Protein AF-A0A095YSB6-F1 (afdb_monomer)

pLDDT: mean 87.13, std 11.34, range [41.38, 97.31]

Foldseek 3Di:
DPPDDVLVVLLVLLVVLLVVCLVVLLVVLLVCVVCVVVDDPVRNVVSNLVSVQVSLLSSLVSSLVVLCVVPVQLNVQLVVCQVPVVLLPDDNCCNRRNPAQLSSSSSSCCSVPVDRDDPVSRVVSNVVSVVVNVVSVVVSVVVVVVVVVVVPD

Nearest PDB structures (foldseek):
  8kco-assembly1_C  TM=3.523E-01  e=8.680E+00  Homo sapiens
  5fn5-assembly1_C  TM=3.218E-01  e=9.565E+00  Homo sapiens
  3plt-assembly2_C-2  TM=1.956E-01  e=5.886E+00  Saccharomyces cerevisiae
  3plt-assembly1_B  TM=2.129E-01  e=7.877E+00  Saccharomyces cerevisiae
  8wjo-assembly1_B  TM=1.892E-01  e=8.680E+00  Saccharomyces cerevisiae S288C

Radius of 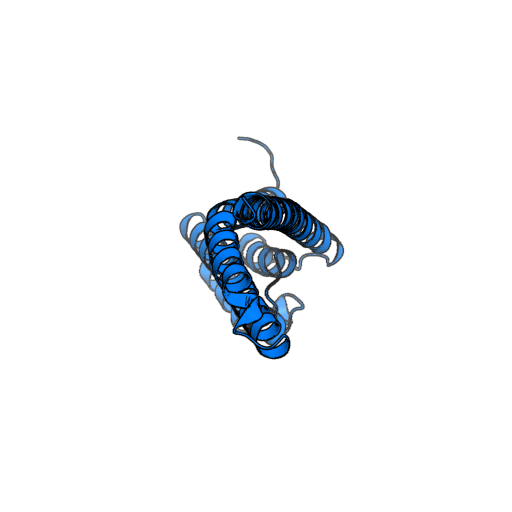gyration: 18.12 Å; Cα contacts (8 Å, |Δi|>4): 127; chains: 1; bounding box: 49×27×59 Å

Solvent-accessible surface area (backbone atoms only — not comparable to full-atom values): 8521 Å² total; per-residue (Å²): 128,85,89,68,53,72,66,57,52,52,50,52,45,46,55,49,38,47,58,69,52,42,59,66,50,50,53,54,51,48,57,51,61,76,45,42,91,84,46,54,70,72,54,53,54,50,52,53,53,51,53,51,44,54,52,39,48,52,32,43,51,54,44,48,51,52,49,30,71,79,38,58,87,23,39,69,48,35,53,46,36,70,77,42,24,59,83,65,77,44,50,69,59,44,74,73,72,55,55,42,59,26,57,46,51,40,43,54,42,30,21,74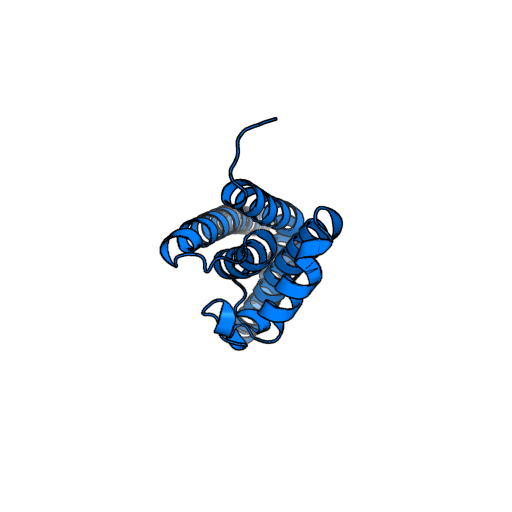,65,76,43,76,67,60,73,84,74,24,56,62,48,42,49,53,52,50,51,56,50,50,57,52,52,54,53,50,53,55,50,53,50,53,53,59,66,64,67,76,119

Sequence (153 aa):
MLGLSIKEKLYKLITYFYKIYLDDYIEKVEMIMRNKDELSDSKIEREMKILKKEYDQKVFESSRNYVIEKMPTTRGRIEEAMSNPEIVGLNHGDLKDNVTPGKMLIVLLYGAKKKQPRPKECSALDLVQHEMLRNRLVALDAKLKNEEDGAID

Structure (mmCIF, N/CA/C/O backbone):
data_AF-A0A095YSB6-F1
#
_entry.id   AF-A0A095YSB6-F1
#
loop_
_atom_site.group_PDB
_atom_site.id
_atom_site.type_symbol
_atom_site.label_atom_id
_atom_site.label_alt_id
_atom_site.label_comp_id
_atom_site.label_asym_id
_atom_site.label_entity_id
_atom_site.label_seq_id
_atom_site.pdbx_PDB_ins_code
_atom_site.Cartn_x
_atom_site.Cartn_y
_atom_site.Cartn_z
_atom_site.occupancy
_atom_site.B_iso_or_equiv
_atom_site.auth_seq_id
_atom_site.auth_comp_id
_atom_site.auth_asym_id
_atom_site.auth_atom_id
_atom_site.pdbx_PDB_model_num
ATOM 1 N N . MET A 1 1 ? -27.476 8.171 5.315 1.00 41.53 1 MET A N 1
ATOM 2 C CA . MET A 1 1 ? -26.044 7.816 5.476 1.00 41.53 1 MET A CA 1
ATOM 3 C C . MET A 1 1 ? -25.826 6.444 4.859 1.00 41.53 1 MET A C 1
ATOM 5 O O . MET A 1 1 ? -26.485 5.512 5.294 1.00 41.53 1 MET A O 1
ATOM 9 N N . LEU A 1 2 ? -24.989 6.311 3.826 1.00 44.88 2 LEU A N 1
ATOM 10 C CA . LEU A 1 2 ? -24.765 5.023 3.149 1.00 44.88 2 LEU A CA 1
ATOM 11 C C . LEU A 1 2 ? -24.265 3.966 4.156 1.00 44.88 2 LEU A C 1
ATOM 13 O O . LEU A 1 2 ? -23.223 4.154 4.788 1.00 44.88 2 LEU A O 1
ATOM 17 N N . GLY A 1 3 ? -25.045 2.890 4.315 1.00 57.47 3 GLY A N 1
ATOM 18 C CA . GLY A 1 3 ? -24.942 1.836 5.335 1.00 57.47 3 GLY A CA 1
ATOM 19 C C . GLY A 1 3 ? -23.759 0.875 5.192 1.00 57.47 3 GLY A C 1
ATOM 20 O O . GLY A 1 3 ? -23.908 -0.319 5.422 1.00 57.47 3 GLY A O 1
ATOM 21 N N . LEU A 1 4 ? -22.585 1.381 4.815 1.00 73.56 4 LEU A N 1
ATOM 22 C CA . LEU A 1 4 ? -21.364 0.582 4.740 1.00 73.56 4 LEU A CA 1
ATOM 23 C C . LEU A 1 4 ? -20.815 0.300 6.140 1.00 73.56 4 LEU A C 1
ATOM 25 O O . LEU A 1 4 ? -20.692 1.200 6.982 1.00 73.56 4 LEU A O 1
ATOM 29 N N . SER A 1 5 ? -20.412 -0.946 6.364 1.00 86.50 5 SER A N 1
ATOM 30 C CA . SER A 1 5 ? -19.676 -1.357 7.553 1.00 86.50 5 SER A CA 1
ATOM 31 C C . SER A 1 5 ? -18.320 -0.637 7.629 1.00 86.50 5 SER A C 1
ATOM 33 O O . SER A 1 5 ? -17.741 -0.249 6.614 1.00 86.50 5 SER A O 1
ATOM 35 N N . ILE A 1 6 ? -17.754 -0.478 8.836 1.00 87.56 6 ILE A N 1
ATOM 36 C CA . ILE A 1 6 ? -16.415 0.135 8.980 1.00 87.56 6 ILE A CA 1
ATOM 37 C C . ILE A 1 6 ? -15.355 -0.593 8.141 1.00 87.56 6 ILE A C 1
ATOM 39 O O . ILE A 1 6 ? -14.427 0.038 7.655 1.00 87.56 6 ILE A O 1
ATOM 43 N N . LYS A 1 7 ? -15.507 -1.915 7.963 1.00 86.31 7 LYS A N 1
ATOM 44 C CA . LYS A 1 7 ? -14.569 -2.735 7.200 1.00 86.31 7 LYS A CA 1
ATOM 45 C C . LYS A 1 7 ? -14.555 -2.293 5.749 1.00 86.31 7 LYS A C 1
ATOM 47 O O . LYS A 1 7 ? -13.491 -2.044 5.208 1.00 86.31 7 LYS A O 1
ATOM 52 N N . GLU A 1 8 ? -15.728 -2.122 5.151 1.00 87.06 8 GLU A N 1
ATOM 53 C CA . GLU A 1 8 ? -15.852 -1.646 3.772 1.00 87.06 8 GLU A CA 1
ATOM 54 C C . GLU A 1 8 ? -15.352 -0.208 3.615 1.00 87.06 8 GLU A C 1
ATOM 56 O O . GLU A 1 8 ? -14.764 0.127 2.590 1.00 87.06 8 GLU A O 1
ATOM 61 N N . LYS A 1 9 ? -15.545 0.642 4.631 1.00 89.81 9 LYS A N 1
ATOM 62 C CA . LYS A 1 9 ? -14.996 2.006 4.627 1.00 89.81 9 LYS A CA 1
ATOM 63 C C . LYS A 1 9 ? -13.466 1.996 4.626 1.00 89.81 9 LYS A C 1
ATOM 65 O O . LYS A 1 9 ? -12.867 2.686 3.810 1.00 89.81 9 LYS A O 1
ATOM 70 N N . LEU A 1 10 ? -12.847 1.193 5.493 1.00 91.50 10 LEU A N 1
ATOM 71 C CA . LEU A 1 10 ? -11.388 1.052 5.560 1.00 91.50 10 LEU A CA 1
ATOM 72 C C . LEU A 1 10 ? -10.817 0.378 4.309 1.00 91.50 10 LEU A C 1
ATOM 74 O O . LEU A 1 10 ? -9.805 0.830 3.790 1.00 91.50 10 LEU A O 1
ATOM 78 N N . TYR A 1 11 ? -11.502 -0.637 3.780 1.00 90.19 11 TYR A N 1
ATOM 79 C CA . TYR A 1 11 ? -11.156 -1.275 2.512 1.00 90.19 11 TYR A CA 1
ATOM 80 C C . TYR A 1 11 ? -11.072 -0.236 1.387 1.00 90.19 11 TYR A C 1
ATOM 82 O O . TYR A 1 11 ? -10.037 -0.088 0.745 1.00 90.19 11 TYR A O 1
ATOM 90 N N . LYS A 1 12 ? -12.143 0.550 1.199 1.00 91.12 12 LYS A N 1
ATOM 91 C CA . LYS A 1 12 ? -12.192 1.603 0.175 1.00 91.12 12 LYS A CA 1
ATOM 92 C C . LYS A 1 12 ? -11.126 2.674 0.392 1.00 91.12 12 LYS A C 1
ATOM 94 O O . LYS A 1 12 ? -10.576 3.164 -0.588 1.00 91.12 12 LYS A O 1
ATOM 99 N N . LEU A 1 13 ? -10.835 3.021 1.646 1.00 95.00 13 LEU A N 1
ATOM 100 C CA . LEU A 1 13 ? -9.800 3.991 1.995 1.00 95.00 13 LEU A CA 1
ATOM 101 C C . LEU A 1 13 ? -8.403 3.512 1.584 1.00 95.00 13 LEU A C 1
ATOM 103 O O . LEU A 1 13 ? -7.679 4.251 0.924 1.00 95.00 13 LEU A O 1
ATOM 107 N N . ILE A 1 14 ? -8.042 2.273 1.930 1.00 94.88 14 ILE A N 1
ATOM 108 C CA . ILE A 1 14 ? -6.735 1.709 1.577 1.00 94.88 14 ILE A CA 1
ATOM 109 C C . ILE A 1 14 ? -6.609 1.610 0.052 1.00 94.88 14 ILE A C 1
ATOM 111 O O . ILE A 1 14 ? -5.627 2.082 -0.516 1.00 94.88 14 ILE A O 1
ATOM 115 N N . THR A 1 15 ? -7.632 1.092 -0.641 1.00 93.44 15 THR A N 1
ATOM 116 C CA . THR A 1 15 ? -7.649 1.047 -2.114 1.00 93.44 15 THR A CA 1
ATOM 117 C C . THR A 1 15 ? -7.531 2.439 -2.743 1.00 93.44 15 THR A C 1
ATOM 119 O O . THR A 1 15 ? -6.870 2.596 -3.766 1.00 93.44 15 THR A O 1
ATOM 122 N N . TYR A 1 16 ? -8.159 3.459 -2.153 1.00 94.62 16 TYR A N 1
ATOM 123 C CA . TYR A 1 16 ? -8.059 4.839 -2.624 1.00 94.62 16 TYR A CA 1
ATOM 124 C C . TYR A 1 16 ? -6.619 5.361 -2.555 1.00 94.62 16 TYR A C 1
ATOM 126 O O . TYR A 1 16 ? -6.115 5.868 -3.555 1.00 94.62 16 TYR A O 1
ATOM 134 N N . PHE A 1 17 ? -5.926 5.173 -1.430 1.00 96.06 17 PHE A N 1
ATOM 135 C CA . PHE A 1 17 ? -4.525 5.585 -1.318 1.00 96.06 17 PHE A CA 1
ATOM 136 C C . PHE A 1 17 ? -3.590 4.766 -2.209 1.00 96.06 17 PHE A C 1
ATOM 138 O O . PHE A 1 17 ? -2.668 5.338 -2.785 1.00 96.06 17 PHE A O 1
ATOM 145 N N . TYR A 1 18 ? -3.869 3.474 -2.415 1.00 94.06 18 TYR A N 1
ATOM 146 C CA . TYR A 1 18 ? -3.163 2.691 -3.430 1.00 94.06 18 TYR A CA 1
ATOM 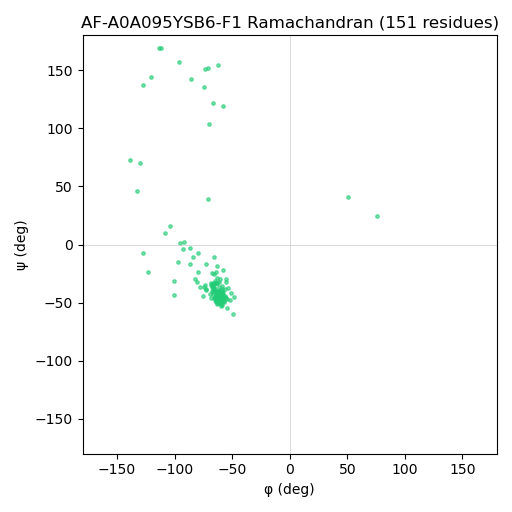147 C C . TYR A 1 18 ? -3.264 3.348 -4.808 1.00 94.06 18 TYR A C 1
ATOM 149 O O . TYR A 1 18 ? -2.242 3.510 -5.465 1.00 94.06 18 TYR A O 1
ATOM 157 N N . LYS A 1 19 ? -4.458 3.788 -5.226 1.00 93.31 19 LYS A N 1
ATOM 158 C CA . LYS A 1 19 ? -4.644 4.487 -6.510 1.00 93.31 19 LYS A CA 1
ATOM 159 C C . LYS A 1 19 ? -3.883 5.809 -6.579 1.00 93.31 19 LYS A C 1
ATOM 161 O O . LYS A 1 19 ? -3.274 6.071 -7.604 1.00 93.31 19 LYS A O 1
ATOM 166 N N . ILE A 1 20 ? -3.896 6.611 -5.511 1.00 95.00 20 ILE A N 1
ATOM 167 C CA . ILE A 1 20 ? -3.194 7.907 -5.483 1.00 95.00 20 ILE A CA 1
ATOM 168 C C . ILE A 1 20 ? -1.699 7.736 -5.735 1.00 95.00 20 ILE A C 1
ATOM 170 O O . ILE A 1 20 ? -1.121 8.460 -6.536 1.00 95.00 20 ILE A O 1
ATOM 174 N N . TYR A 1 21 ? -1.068 6.797 -5.033 1.00 95.31 21 TYR A N 1
ATOM 175 C CA . TYR A 1 21 ? 0.383 6.635 -5.102 1.00 95.31 21 TYR A CA 1
ATOM 176 C C . TYR A 1 21 ? 0.830 5.721 -6.250 1.00 95.31 21 TYR A C 1
ATOM 178 O O . TYR A 1 21 ? 2.027 5.514 -6.428 1.00 95.31 21 TYR A O 1
ATOM 186 N N . LEU A 1 22 ? -0.114 5.135 -6.997 1.00 94.25 22 LEU A N 1
ATOM 187 C CA . LEU A 1 22 ? 0.180 4.168 -8.052 1.00 94.25 22 LEU A CA 1
ATOM 188 C C . LEU A 1 22 ? 0.997 4.800 -9.174 1.00 94.25 22 LEU A C 1
ATOM 190 O O . LEU A 1 22 ? 1.940 4.181 -9.647 1.00 94.25 22 LEU A O 1
ATOM 194 N N . ASP A 1 23 ? 0.669 6.026 -9.570 1.00 92.81 23 ASP A N 1
ATOM 195 C CA . ASP A 1 23 ? 1.369 6.687 -10.669 1.00 92.81 23 ASP A CA 1
ATOM 196 C C . ASP A 1 23 ? 2.816 7.052 -10.288 1.00 92.81 23 ASP A C 1
ATOM 198 O O . ASP A 1 23 ? 3.716 6.723 -11.053 1.00 92.81 23 ASP A O 1
ATOM 202 N N . ASP A 1 24 ? 3.062 7.572 -9.072 1.00 95.31 24 ASP A N 1
ATOM 203 C CA . ASP A 1 24 ? 4.426 7.797 -8.527 1.00 95.31 24 ASP A CA 1
ATOM 204 C C . ASP A 1 24 ? 5.240 6.495 -8.490 1.00 95.31 24 ASP A C 1
ATOM 206 O O . ASP A 1 24 ? 6.426 6.472 -8.813 1.00 95.31 24 ASP A O 1
ATOM 210 N N . TYR A 1 25 ? 4.607 5.386 -8.097 1.00 95.94 25 TYR A N 1
ATOM 211 C CA . TYR A 1 25 ? 5.268 4.083 -8.092 1.00 95.94 25 TYR A CA 1
ATOM 212 C C . TYR A 1 25 ? 5.643 3.630 -9.511 1.00 95.94 25 TYR A C 1
ATOM 214 O O . TYR A 1 25 ? 6.780 3.221 -9.741 1.00 95.94 25 TYR A O 1
ATOM 222 N N . ILE A 1 26 ? 4.710 3.715 -10.464 1.00 96.31 26 ILE A N 1
ATOM 223 C CA . ILE A 1 26 ? 4.928 3.275 -11.849 1.00 96.31 26 ILE A CA 1
ATOM 224 C C . ILE A 1 26 ? 5.979 4.134 -12.557 1.00 96.31 26 ILE A C 1
ATOM 226 O O . ILE A 1 26 ? 6.805 3.582 -13.277 1.00 96.31 26 ILE A O 1
ATOM 230 N N . GLU A 1 27 ? 6.010 5.443 -12.309 1.00 95.56 27 GLU A N 1
ATOM 231 C CA . GLU A 1 27 ? 7.038 6.342 -12.846 1.00 95.56 27 GLU A CA 1
ATOM 232 C C . GLU A 1 27 ? 8.447 5.934 -12.385 1.00 95.56 27 GLU A C 1
ATOM 234 O O . GLU A 1 27 ? 9.372 5.829 -13.189 1.00 95.56 27 GLU A O 1
ATOM 239 N N . LYS A 1 28 ? 8.616 5.599 -11.102 1.00 96.12 28 LYS A N 1
ATOM 240 C CA . LYS A 1 28 ? 9.909 5.131 -10.574 1.00 96.12 28 LYS A CA 1
ATOM 241 C C . LYS A 1 28 ? 10.314 3.766 -11.121 1.00 96.12 28 LYS A C 1
ATOM 243 O O . LYS A 1 28 ? 11.494 3.537 -11.377 1.00 96.12 28 LYS A O 1
ATOM 248 N N . VAL A 1 29 ? 9.348 2.868 -11.323 1.00 95.88 29 VAL A N 1
ATOM 249 C CA . VAL A 1 29 ? 9.589 1.586 -12.001 1.00 95.88 29 VAL A CA 1
ATOM 250 C C . VAL A 1 29 ? 10.057 1.832 -13.435 1.00 95.88 29 VAL A C 1
ATOM 252 O O . VAL A 1 29 ? 11.047 1.240 -13.855 1.00 95.88 29 VAL A O 1
ATOM 255 N N . GLU A 1 30 ? 9.399 2.732 -14.167 1.00 95.06 30 GLU A N 1
ATOM 256 C CA . GLU A 1 30 ? 9.794 3.121 -15.523 1.00 95.06 30 GLU A CA 1
ATOM 257 C C . GLU A 1 30 ? 11.238 3.637 -15.564 1.00 95.06 30 GLU A C 1
ATOM 259 O O . GLU A 1 30 ? 12.018 3.188 -16.401 1.00 95.06 30 GLU A O 1
ATOM 264 N N . MET A 1 31 ? 11.632 4.502 -14.624 1.00 93.88 31 MET A N 1
ATOM 265 C CA . MET A 1 31 ? 13.011 4.996 -14.529 1.00 93.88 31 MET A CA 1
ATOM 266 C C . MET A 1 31 ? 14.039 3.874 -14.334 1.00 93.88 31 MET A C 1
ATOM 268 O O . MET A 1 31 ? 15.106 3.916 -14.944 1.00 93.88 31 MET A O 1
ATOM 272 N N . ILE A 1 32 ? 13.746 2.867 -13.504 1.00 93.50 32 ILE A N 1
ATOM 273 C CA . ILE A 1 32 ? 14.646 1.714 -13.336 1.00 93.50 32 ILE A CA 1
ATOM 274 C C . ILE A 1 32 ? 14.721 0.912 -14.634 1.00 93.50 32 ILE A C 1
ATOM 276 O O . ILE A 1 32 ? 15.813 0.567 -15.076 1.00 93.50 32 ILE A O 1
ATOM 280 N N . MET A 1 33 ? 13.574 0.638 -15.257 1.00 91.88 33 MET A N 1
ATOM 281 C CA . MET A 1 33 ? 13.507 -0.186 -16.465 1.00 91.88 33 MET A CA 1
ATOM 282 C C . MET A 1 33 ? 14.191 0.466 -17.669 1.00 91.88 33 MET A C 1
ATOM 284 O O . MET A 1 33 ? 14.788 -0.242 -18.472 1.00 91.88 33 MET A O 1
ATOM 288 N N . ARG A 1 34 ? 14.166 1.799 -17.775 1.00 91.00 34 ARG A N 1
ATOM 289 C CA . ARG A 1 34 ? 14.909 2.538 -18.811 1.00 91.00 34 ARG A CA 1
ATOM 290 C C . ARG A 1 34 ? 16.427 2.434 -18.656 1.00 91.00 34 ARG A C 1
ATOM 292 O O . ARG A 1 34 ? 17.131 2.541 -19.646 1.00 91.00 34 ARG A O 1
ATOM 299 N N . ASN A 1 35 ? 16.918 2.192 -17.442 1.00 88.88 35 ASN A N 1
ATOM 300 C CA . ASN A 1 35 ? 18.344 2.025 -17.151 1.00 88.88 35 ASN A CA 1
ATOM 301 C C . ASN A 1 35 ? 18.722 0.549 -16.924 1.00 88.88 35 ASN A C 1
ATOM 303 O O . ASN A 1 35 ? 19.769 0.266 -16.343 1.00 88.88 35 ASN A O 1
ATOM 307 N N . LYS A 1 36 ? 17.863 -0.405 -17.327 1.00 87.75 36 LYS A N 1
ATOM 308 C CA . LYS A 1 36 ? 18.036 -1.838 -17.025 1.00 87.75 36 LYS A CA 1
ATOM 309 C C . LYS A 1 36 ? 19.384 -2.386 -17.510 1.00 87.75 36 LYS A C 1
ATOM 311 O O . LYS A 1 36 ? 20.003 -3.148 -16.782 1.00 87.75 36 LYS A O 1
ATOM 316 N N . ASP A 1 37 ? 19.863 -1.944 -18.674 1.00 87.56 37 ASP A N 1
ATOM 317 C CA . ASP A 1 37 ? 21.094 -2.454 -19.297 1.00 87.56 37 ASP A CA 1
ATOM 318 C C . ASP A 1 37 ? 22.371 -1.991 -18.570 1.00 87.56 37 ASP A C 1
ATOM 320 O O . ASP A 1 37 ? 23.435 -2.590 -18.719 1.00 87.56 37 ASP A O 1
ATOM 324 N N . GLU A 1 38 ? 22.269 -0.952 -17.734 1.00 89.25 38 GLU A N 1
ATOM 325 C CA . GLU A 1 38 ? 23.361 -0.436 -16.898 1.00 89.25 38 GLU A CA 1
ATOM 326 C C . GLU A 1 38 ? 23.385 -1.065 -15.491 1.00 89.25 38 GLU A C 1
ATOM 328 O O . GLU A 1 38 ? 24.265 -0.778 -14.669 1.00 89.25 38 GLU A O 1
ATOM 333 N N . LEU A 1 39 ? 22.398 -1.906 -15.172 1.00 89.06 39 LEU A N 1
ATOM 334 C CA . LEU A 1 39 ? 22.180 -2.472 -13.846 1.00 89.06 39 LEU A CA 1
ATOM 335 C C . LEU A 1 39 ? 22.252 -4.001 -13.895 1.00 89.06 39 LEU A C 1
ATOM 337 O O . LEU A 1 39 ? 21.798 -4.642 -14.832 1.00 89.06 39 LEU A O 1
ATOM 341 N N . SER A 1 40 ? 22.787 -4.619 -12.840 1.00 92.44 40 SER A N 1
ATOM 342 C CA . SER A 1 40 ? 22.664 -6.070 -12.673 1.00 92.44 40 SER A CA 1
ATOM 343 C C . SER A 1 40 ? 21.242 -6.449 -12.254 1.00 92.44 40 SER A C 1
ATOM 345 O O . SER A 1 40 ? 20.607 -5.715 -11.492 1.00 92.44 40 SER A O 1
ATOM 347 N N . ASP A 1 41 ? 20.789 -7.649 -12.623 1.00 91.38 41 ASP A N 1
ATOM 348 C CA . ASP A 1 41 ? 19.488 -8.194 -12.199 1.00 91.38 41 ASP A CA 1
ATOM 349 C C . ASP A 1 41 ? 19.288 -8.124 -10.678 1.00 91.38 41 ASP A C 1
ATOM 351 O O . ASP A 1 41 ? 18.235 -7.722 -10.186 1.00 91.38 41 ASP A O 1
ATOM 355 N N . SER A 1 42 ? 20.338 -8.434 -9.912 1.00 92.75 42 SER A N 1
ATOM 356 C CA . SER A 1 42 ? 20.326 -8.356 -8.446 1.00 92.75 42 SER A CA 1
ATOM 357 C C . SER A 1 42 ? 20.108 -6.935 -7.917 1.00 92.75 42 SER A C 1
ATOM 359 O O . SER A 1 42 ? 19.492 -6.747 -6.864 1.00 92.75 42 SER A O 1
ATOM 361 N N . LYS A 1 43 ? 20.607 -5.922 -8.634 1.00 93.25 43 LYS A N 1
ATOM 362 C CA . LYS A 1 43 ? 20.412 -4.515 -8.291 1.00 93.25 43 LYS A CA 1
ATOM 363 C C . LYS A 1 43 ? 18.994 -4.086 -8.648 1.00 93.25 43 LYS A C 1
ATOM 365 O O . LYS A 1 43 ? 18.336 -3.499 -7.798 1.00 93.25 43 LYS A O 1
ATOM 370 N N . ILE A 1 44 ? 18.494 -4.460 -9.826 1.00 92.62 44 ILE A N 1
ATOM 371 C CA . ILE A 1 44 ? 17.104 -4.205 -10.231 1.00 92.62 44 ILE A CA 1
ATOM 372 C C . ILE A 1 44 ? 16.130 -4.815 -9.215 1.00 92.62 44 ILE A C 1
ATOM 374 O O . ILE A 1 44 ? 15.254 -4.118 -8.708 1.00 92.62 44 ILE A O 1
ATOM 378 N N . GLU A 1 45 ? 16.311 -6.084 -8.841 1.00 93.12 45 GLU A N 1
ATOM 379 C CA . GLU A 1 45 ? 15.445 -6.761 -7.868 1.00 93.12 45 GLU A CA 1
ATOM 380 C C . GLU A 1 45 ? 15.441 -6.043 -6.509 1.00 93.12 45 GLU A C 1
ATOM 382 O O . GLU A 1 45 ? 14.390 -5.870 -5.881 1.00 93.12 45 GLU A O 1
ATOM 387 N N . ARG A 1 46 ? 16.615 -5.589 -6.054 1.00 94.19 46 ARG A N 1
ATOM 388 C CA . ARG A 1 46 ? 16.750 -4.830 -4.809 1.00 94.19 46 ARG A CA 1
ATOM 389 C C . ARG A 1 46 ? 16.016 -3.491 -4.876 1.00 94.19 46 ARG A C 1
ATOM 391 O O . ARG A 1 46 ? 15.272 -3.183 -3.946 1.00 94.19 46 ARG A O 1
ATOM 398 N N . GLU A 1 47 ? 16.208 -2.717 -5.940 1.00 94.00 47 GLU A N 1
ATOM 399 C CA . GLU A 1 47 ? 15.545 -1.420 -6.119 1.00 94.00 47 GLU A CA 1
ATOM 400 C C . GLU A 1 47 ? 14.019 -1.589 -6.197 1.00 94.00 47 GLU A C 1
ATOM 402 O O . GLU A 1 47 ? 13.278 -0.885 -5.512 1.00 94.00 47 GLU A O 1
ATOM 407 N N . MET A 1 48 ? 13.530 -2.605 -6.920 1.00 92.88 48 MET A N 1
ATOM 408 C CA . MET A 1 48 ? 12.096 -2.915 -6.994 1.00 92.88 48 MET A CA 1
ATOM 409 C C . MET A 1 48 ? 11.503 -3.276 -5.626 1.00 92.88 48 MET A C 1
ATOM 411 O O . MET A 1 48 ? 10.403 -2.828 -5.288 1.00 92.88 48 MET A O 1
ATOM 415 N N . LYS A 1 49 ? 12.229 -4.054 -4.809 1.00 92.00 49 LYS A N 1
ATOM 416 C CA . LYS A 1 49 ? 11.822 -4.379 -3.430 1.00 92.00 49 LYS A CA 1
ATOM 417 C C . LYS A 1 49 ? 11.741 -3.131 -2.550 1.00 92.00 49 LYS A C 1
ATOM 419 O O . LYS A 1 49 ? 10.775 -2.987 -1.799 1.00 92.00 49 LYS A O 1
ATOM 424 N N . ILE A 1 50 ? 12.719 -2.229 -2.653 1.00 93.06 50 ILE A N 1
ATOM 425 C CA . ILE A 1 50 ? 12.735 -0.962 -1.906 1.00 93.06 50 ILE A CA 1
ATOM 426 C C . ILE A 1 50 ? 11.552 -0.086 -2.326 1.00 93.06 50 ILE A C 1
ATOM 428 O O . ILE A 1 50 ? 10.763 0.311 -1.469 1.00 93.06 50 ILE A O 1
ATOM 432 N N . LEU A 1 51 ? 11.357 0.131 -3.630 1.00 94.31 51 LEU A N 1
ATOM 433 C CA . LEU A 1 51 ? 10.242 0.926 -4.147 1.00 94.31 51 LEU A CA 1
ATOM 434 C C . LEU A 1 51 ? 8.884 0.376 -3.717 1.00 94.31 51 LEU A C 1
ATOM 436 O O . LEU A 1 51 ? 7.999 1.135 -3.320 1.00 94.31 51 LEU A O 1
ATOM 440 N N . LYS A 1 52 ? 8.704 -0.950 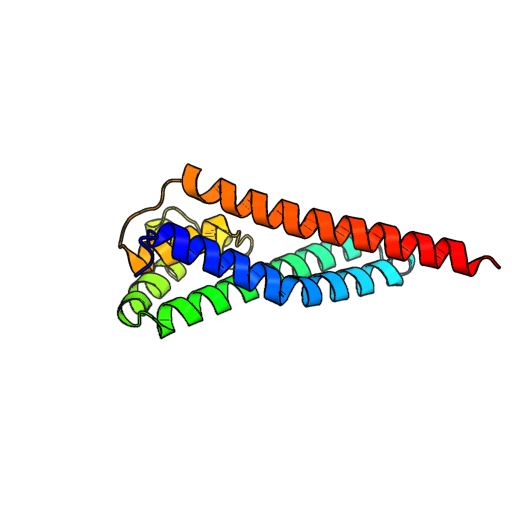-3.774 1.00 92.06 52 LYS A N 1
ATOM 441 C CA . LYS A 1 52 ? 7.452 -1.582 -3.349 1.00 92.06 52 LYS A CA 1
ATOM 442 C C . LYS A 1 52 ? 7.186 -1.345 -1.865 1.00 92.06 52 LYS A C 1
ATOM 444 O O . LYS A 1 52 ? 6.062 -1.006 -1.498 1.00 92.06 52 LYS A O 1
ATOM 449 N N . LYS A 1 53 ? 8.219 -1.482 -1.031 1.00 91.38 53 LYS A N 1
ATOM 450 C CA . LYS A 1 53 ? 8.137 -1.218 0.407 1.00 91.38 53 LYS A CA 1
ATOM 451 C C . LYS A 1 53 ? 7.769 0.238 0.693 1.00 91.38 53 LYS A C 1
ATOM 453 O O . LYS A 1 53 ? 6.874 0.489 1.495 1.00 91.38 53 LYS A O 1
ATOM 458 N N . GLU A 1 54 ? 8.418 1.194 0.032 1.00 92.69 54 GLU A N 1
ATOM 459 C CA . GLU A 1 54 ? 8.110 2.622 0.188 1.00 92.69 54 GLU A CA 1
ATOM 460 C C . GLU A 1 54 ? 6.675 2.951 -0.229 1.00 92.69 54 GLU A C 1
ATOM 462 O O . GLU A 1 54 ? 5.977 3.693 0.463 1.00 92.69 54 GLU A O 1
ATOM 467 N N . TYR A 1 55 ? 6.215 2.372 -1.339 1.00 93.75 55 TYR A N 1
ATOM 468 C CA . TYR A 1 55 ? 4.849 2.528 -1.824 1.00 93.75 55 TYR A CA 1
ATOM 469 C C . TYR A 1 55 ? 3.815 2.034 -0.806 1.00 93.75 55 TYR A C 1
ATOM 471 O O . TYR A 1 55 ? 2.906 2.783 -0.442 1.00 93.75 55 TYR A O 1
ATOM 479 N N . ASP A 1 56 ? 3.973 0.811 -0.294 1.00 92.50 56 ASP A N 1
ATOM 480 C CA . ASP A 1 56 ? 3.066 0.267 0.721 1.00 92.50 56 ASP A CA 1
ATOM 481 C C . ASP A 1 56 ? 3.104 1.085 2.019 1.00 92.50 56 ASP A C 1
ATOM 483 O O . ASP A 1 56 ? 2.058 1.372 2.607 1.00 92.50 56 ASP A O 1
ATOM 487 N N . GLN A 1 57 ? 4.289 1.524 2.447 1.00 92.38 57 GLN A N 1
ATOM 488 C CA . GLN A 1 57 ? 4.446 2.332 3.653 1.00 92.38 57 GLN A 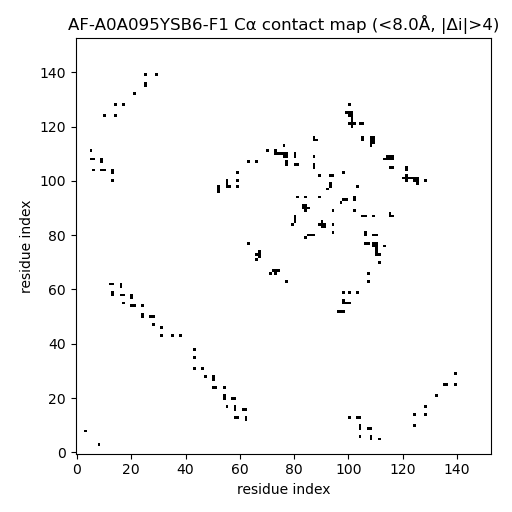CA 1
ATOM 489 C C . GLN A 1 57 ? 3.722 3.681 3.533 1.00 92.38 57 GLN A C 1
ATOM 491 O O . GLN A 1 57 ? 2.974 4.054 4.440 1.00 92.38 57 GLN A O 1
ATOM 496 N N . LYS A 1 58 ? 3.861 4.381 2.396 1.00 94.00 58 LYS A N 1
ATOM 497 C CA . LYS A 1 58 ? 3.123 5.628 2.122 1.00 94.00 58 LYS A CA 1
ATOM 498 C C . LYS A 1 58 ? 1.611 5.413 2.189 1.00 94.00 58 LYS A C 1
ATOM 500 O O . LYS A 1 58 ? 0.892 6.213 2.789 1.00 94.00 58 LYS A O 1
ATOM 505 N N . VAL A 1 59 ? 1.114 4.322 1.599 1.00 95.38 59 VAL A N 1
ATOM 506 C CA . VAL A 1 59 ? -0.315 3.979 1.644 1.00 95.38 59 VAL A CA 1
ATOM 507 C C . VAL A 1 59 ? -0.776 3.756 3.083 1.00 95.38 59 VAL A C 1
ATOM 509 O O . VAL A 1 59 ? -1.836 4.260 3.476 1.00 95.38 59 VAL A O 1
ATOM 512 N N . PHE A 1 60 ? 0.009 3.026 3.877 1.00 94.69 60 PHE A N 1
ATOM 513 C CA . PHE A 1 60 ? -0.339 2.738 5.261 1.00 94.69 60 PHE A CA 1
ATOM 514 C C . PHE A 1 60 ? -0.373 4.004 6.116 1.00 94.69 60 PHE A C 1
ATOM 516 O O . PHE A 1 60 ? -1.346 4.232 6.837 1.00 94.69 60 PHE A O 1
ATOM 523 N N . GLU A 1 61 ? 0.642 4.859 6.000 1.00 95.00 61 GLU A N 1
ATOM 524 C CA . GLU A 1 61 ? 0.733 6.116 6.741 1.00 95.00 61 GLU A CA 1
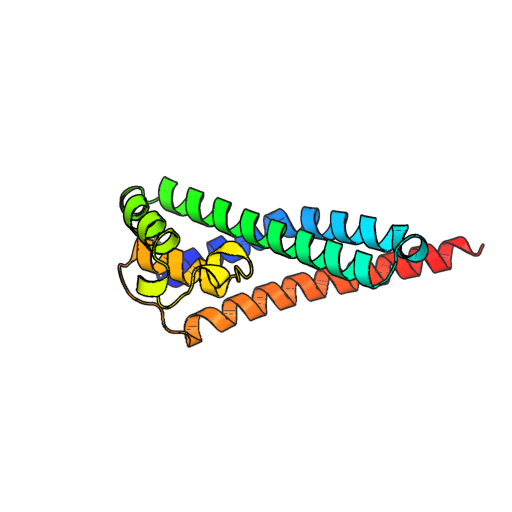ATOM 525 C C . GLU A 1 61 ? -0.425 7.053 6.415 1.00 95.00 61 GLU A C 1
ATOM 527 O O . GLU A 1 61 ? -1.073 7.564 7.331 1.00 95.00 61 GLU A O 1
ATOM 532 N N . SER A 1 62 ? -0.758 7.221 5.137 1.00 97.31 62 SER A N 1
ATOM 533 C CA . SER A 1 62 ? -1.878 8.069 4.725 1.00 97.31 62 SER A CA 1
ATOM 534 C C . SER A 1 62 ? -3.225 7.513 5.177 1.00 97.31 62 SER A C 1
ATOM 536 O O . SER A 1 62 ? -4.061 8.257 5.696 1.00 97.31 62 SER A O 1
ATOM 538 N N . SER A 1 63 ? -3.416 6.194 5.085 1.00 96.06 63 SER A N 1
ATOM 539 C CA . SER A 1 63 ? -4.622 5.530 5.593 1.00 96.06 63 SER A CA 1
ATOM 540 C C . SER A 1 63 ? -4.759 5.705 7.107 1.00 96.06 63 SER A C 1
ATOM 542 O O . SER A 1 63 ? -5.826 6.073 7.600 1.00 96.06 63 SER A O 1
ATOM 544 N N . ARG A 1 64 ? -3.669 5.494 7.853 1.00 95.50 64 ARG A N 1
ATOM 545 C CA . ARG A 1 64 ? -3.601 5.685 9.305 1.00 95.50 64 ARG A CA 1
ATOM 546 C C . ARG A 1 64 ? -3.928 7.118 9.693 1.00 95.50 64 ARG A C 1
ATOM 548 O O . ARG A 1 64 ? -4.789 7.334 10.544 1.00 95.50 64 ARG A O 1
ATOM 555 N N . ASN A 1 65 ? -3.245 8.081 9.084 1.00 96.75 65 ASN A N 1
ATOM 556 C CA . ASN A 1 65 ? -3.396 9.493 9.411 1.00 96.75 65 ASN A CA 1
ATOM 557 C C . ASN A 1 65 ? -4.832 9.952 9.137 1.00 96.75 65 ASN A C 1
ATOM 559 O O . ASN A 1 65 ? -5.431 10.591 9.997 1.00 96.75 65 ASN A O 1
ATOM 563 N N . TYR A 1 66 ? -5.426 9.525 8.016 1.00 97.06 66 TYR A N 1
ATOM 564 C CA . TYR A 1 66 ? -6.828 9.804 7.710 1.00 97.06 66 TYR A CA 1
ATOM 565 C C . TYR A 1 66 ? -7.784 9.227 8.764 1.00 97.06 66 TYR A C 1
ATOM 567 O O . TYR A 1 66 ? -8.695 9.915 9.224 1.00 97.06 66 TYR A O 1
ATOM 575 N N . VAL A 1 67 ? -7.592 7.968 9.179 1.00 95.38 67 VAL A N 1
ATOM 576 C CA . VAL A 1 67 ? -8.439 7.349 10.214 1.00 95.38 67 VAL A CA 1
ATOM 577 C C . VAL A 1 67 ? -8.313 8.092 11.541 1.00 95.38 67 VAL A C 1
ATOM 579 O O . VAL A 1 67 ? -9.331 8.381 12.160 1.00 95.38 67 VAL A O 1
ATOM 582 N N . ILE A 1 68 ? -7.094 8.437 11.958 1.00 95.75 68 ILE A N 1
ATOM 583 C CA . ILE A 1 68 ? -6.845 9.195 13.192 1.00 95.75 68 ILE A CA 1
ATOM 584 C C . ILE A 1 68 ? -7.480 10.585 13.120 1.00 95.75 68 ILE A C 1
ATOM 586 O O . ILE A 1 68 ? -8.075 11.030 14.095 1.00 95.75 68 ILE A O 1
ATOM 590 N N . GLU A 1 69 ? -7.387 11.265 11.982 1.00 95.50 69 GLU A N 1
ATOM 591 C CA . GLU A 1 69 ? -7.996 12.581 11.793 1.00 95.50 69 GLU A CA 1
ATOM 592 C C . GLU A 1 69 ? -9.528 12.509 11.892 1.00 95.50 69 GLU A C 1
ATOM 594 O O . GLU A 1 69 ? -10.149 13.314 12.585 1.00 95.50 69 GLU A O 1
ATOM 599 N N . LYS A 1 70 ? -10.156 11.521 11.238 1.00 93.75 70 LYS A N 1
ATOM 600 C CA . LYS A 1 70 ? -11.623 11.367 11.241 1.00 93.75 70 LYS A CA 1
ATOM 601 C C . LYS A 1 70 ? -12.173 10.718 12.509 1.00 93.75 70 LYS A C 1
ATOM 603 O O . LYS A 1 70 ? -13.349 10.899 12.820 1.00 93.75 70 LYS A O 1
ATOM 608 N N . MET A 1 71 ? -11.362 9.946 13.226 1.00 91.88 71 MET A N 1
ATOM 609 C CA . MET A 1 71 ? -11.735 9.247 14.455 1.00 91.88 71 MET A CA 1
ATOM 610 C C . MET A 1 71 ? -10.602 9.332 15.498 1.00 91.88 71 MET A C 1
ATOM 612 O O . MET A 1 71 ? -9.970 8.322 15.798 1.00 91.88 71 MET A O 1
ATOM 616 N N . PRO A 1 72 ? -10.355 10.495 16.129 1.00 92.56 72 PRO A N 1
ATOM 617 C CA . PRO A 1 72 ? -9.196 10.690 17.014 1.00 92.56 72 PRO A CA 1
ATOM 618 C C . PRO A 1 72 ? -9.082 9.682 18.164 1.00 92.56 72 PRO A C 1
ATOM 620 O O . PRO A 1 72 ? -7.981 9.309 18.570 1.00 92.56 72 PRO A O 1
ATOM 623 N N . THR A 1 73 ? -10.215 9.165 18.645 1.00 92.25 73 THR A N 1
ATOM 624 C CA . THR A 1 73 ? -10.279 8.148 19.706 1.00 92.25 73 THR A CA 1
ATOM 625 C C . THR A 1 73 ? -9.695 6.789 19.302 1.00 92.25 73 THR A C 1
ATOM 627 O O . THR A 1 73 ? -9.520 5.925 20.163 1.00 92.25 73 THR A O 1
ATOM 630 N N . THR A 1 74 ? -9.389 6.562 18.020 1.00 93.25 74 THR A N 1
ATOM 631 C CA . THR A 1 74 ? -8.724 5.339 17.548 1.00 93.25 74 THR A CA 1
ATOM 632 C C . THR A 1 74 ? -7.204 5.418 17.629 1.00 93.25 74 THR A C 1
ATOM 634 O O . THR A 1 74 ? -6.575 4.365 17.574 1.00 93.25 74 THR A O 1
ATOM 637 N N . ARG A 1 75 ? -6.610 6.616 17.774 1.00 95.31 75 ARG A N 1
ATOM 638 C CA . ARG A 1 75 ? -5.152 6.837 17.743 1.00 95.31 75 ARG A CA 1
ATOM 639 C C . ARG A 1 75 ? -4.395 5.884 18.659 1.00 95.31 75 ARG A C 1
ATOM 641 O O . ARG A 1 75 ? -3.609 5.090 18.161 1.00 95.31 75 ARG A O 1
ATOM 648 N N . GLY A 1 76 ? -4.694 5.910 19.959 1.00 94.31 76 GLY A N 1
ATOM 649 C CA . GLY A 1 76 ? -3.964 5.104 20.942 1.00 94.31 76 GLY A CA 1
ATOM 650 C C . GLY A 1 76 ? -4.021 3.605 20.647 1.00 94.31 76 GLY A C 1
ATOM 651 O O . GLY A 1 76 ? -3.027 2.917 20.808 1.00 94.31 76 GLY A O 1
ATOM 652 N N . ARG A 1 77 ? -5.147 3.101 20.122 1.00 93.50 77 ARG A N 1
ATOM 653 C CA . ARG A 1 77 ? -5.279 1.686 19.732 1.00 93.50 77 ARG A CA 1
ATOM 654 C C . ARG A 1 77 ? -4.512 1.344 18.456 1.00 93.50 77 ARG A C 1
ATOM 656 O O . ARG A 1 77 ? -4.022 0.230 18.323 1.00 93.50 77 ARG A O 1
ATOM 663 N N . ILE A 1 78 ? -4.439 2.271 17.502 1.00 94.12 78 ILE A N 1
ATOM 664 C CA . ILE A 1 78 ? -3.637 2.074 16.291 1.00 94.12 78 ILE A CA 1
ATOM 665 C C . ILE A 1 78 ? -2.149 2.082 16.651 1.00 94.12 78 ILE A C 1
ATOM 667 O O . ILE A 1 78 ? -1.427 1.190 16.225 1.00 94.12 78 ILE A O 1
ATOM 671 N N . GLU A 1 79 ? -1.709 3.044 17.463 1.00 94.19 79 GLU A N 1
ATOM 672 C CA . GLU A 1 79 ? -0.324 3.133 17.941 1.00 94.19 79 GLU A CA 1
ATOM 673 C C . GLU A 1 79 ? 0.053 1.897 18.776 1.00 94.19 79 GLU A C 1
ATOM 675 O O . GLU A 1 79 ? 1.102 1.306 18.541 1.00 94.19 79 GLU A O 1
ATOM 680 N N . GLU A 1 80 ? -0.843 1.419 19.647 1.00 92.94 80 GLU A N 1
ATOM 681 C CA . GLU A 1 80 ? -0.671 0.166 20.395 1.00 92.94 80 GLU A CA 1
ATOM 682 C C . GLU A 1 80 ? -0.458 -1.035 19.460 1.00 92.94 80 GLU A C 1
ATOM 684 O O . GLU A 1 80 ? 0.505 -1.777 19.633 1.00 92.94 80 GLU A O 1
ATOM 689 N N . ALA A 1 81 ? -1.298 -1.202 18.433 1.00 91.44 81 ALA A N 1
ATOM 690 C CA . ALA A 1 81 ? -1.153 -2.289 17.460 1.00 91.44 81 ALA A CA 1
ATOM 691 C C . ALA A 1 81 ? 0.100 -2.159 16.582 1.00 91.44 81 ALA A C 1
ATOM 693 O O . ALA A 1 81 ? 0.590 -3.161 16.072 1.00 91.44 81 ALA A O 1
ATOM 694 N N . MET A 1 82 ? 0.626 -0.948 16.391 1.00 91.50 82 MET A N 1
ATOM 695 C CA . MET A 1 82 ? 1.888 -0.745 15.677 1.00 91.50 82 MET A CA 1
ATOM 696 C C . MET A 1 82 ? 3.108 -1.076 16.543 1.00 91.50 82 MET A C 1
ATOM 698 O O . MET A 1 82 ? 4.092 -1.600 16.027 1.00 91.50 82 MET A O 1
ATOM 702 N N . SER A 1 83 ? 3.056 -0.782 17.844 1.00 92.38 83 SER A N 1
ATOM 703 C CA . SER A 1 83 ? 4.138 -1.094 18.788 1.00 92.38 83 SER A CA 1
ATOM 704 C C . SER A 1 83 ? 4.127 -2.555 19.254 1.00 92.38 83 SER A C 1
ATOM 706 O O . SER A 1 83 ? 5.191 -3.121 19.509 1.00 92.38 83 SER A O 1
ATOM 708 N N . ASN A 1 84 ? 2.942 -3.160 19.346 1.00 91.69 84 ASN A N 1
ATOM 709 C CA . ASN A 1 84 ? 2.704 -4.532 19.794 1.00 91.69 84 ASN A CA 1
ATOM 710 C C . ASN A 1 84 ? 1.793 -5.273 18.786 1.00 91.69 84 ASN A C 1
ATOM 712 O O . ASN A 1 84 ? 0.609 -5.496 19.062 1.00 91.69 84 ASN A O 1
ATOM 716 N N . PRO A 1 85 ? 2.300 -5.592 17.579 1.00 89.88 85 PRO A N 1
ATOM 717 C CA . PRO A 1 85 ? 1.529 -6.217 16.498 1.00 89.88 85 PRO A CA 1
ATOM 718 C C . PRO A 1 85 ? 0.900 -7.566 16.869 1.00 89.88 85 PRO A C 1
ATOM 720 O O . PRO A 1 85 ? -0.118 -7.961 16.292 1.00 89.88 85 PRO A O 1
ATOM 723 N N . GLU A 1 86 ? 1.429 -8.247 17.879 1.00 90.38 86 GLU A N 1
ATOM 724 C CA . GLU A 1 86 ? 0.936 -9.529 18.367 1.00 90.38 86 GLU A CA 1
ATOM 725 C C . GLU A 1 86 ? -0.516 -9.439 18.860 1.00 90.38 86 GLU A C 1
ATOM 727 O O . GLU A 1 86 ? -1.284 -10.392 18.702 1.00 90.38 86 GLU A O 1
ATOM 732 N N . ILE A 1 87 ? -0.954 -8.276 19.368 1.00 88.25 87 ILE A N 1
ATOM 733 C CA . ILE A 1 87 ? -2.342 -8.072 19.831 1.00 88.25 87 ILE A CA 1
ATOM 734 C C . ILE A 1 87 ? -3.365 -8.201 18.693 1.00 88.25 87 ILE A C 1
ATOM 736 O O . ILE A 1 87 ? -4.540 -8.506 18.930 1.00 88.25 87 ILE A O 1
ATOM 740 N N . VAL A 1 88 ? -2.920 -7.981 17.454 1.00 87.19 88 VAL A N 1
ATOM 741 C CA . VAL A 1 88 ? -3.722 -8.118 16.235 1.00 87.19 88 VAL A CA 1
ATOM 742 C C . VAL A 1 88 ? -3.334 -9.342 15.400 1.00 87.19 88 VAL A C 1
ATOM 744 O O . VAL A 1 88 ? -3.837 -9.497 14.289 1.00 87.19 88 VAL A O 1
ATOM 747 N N . GLY A 1 89 ? -2.493 -10.234 15.937 1.00 86.38 89 GLY A N 1
ATOM 748 C CA . GLY A 1 89 ? -2.058 -11.458 15.261 1.00 86.38 89 GLY A CA 1
ATOM 749 C C . GLY A 1 89 ? -1.007 -11.238 14.170 1.00 86.38 89 GLY A C 1
ATOM 750 O O . GLY A 1 89 ? -0.922 -12.046 13.248 1.00 86.38 89 GLY A O 1
ATOM 751 N N . LEU A 1 90 ? -0.242 -10.147 14.254 1.00 88.69 90 LEU A N 1
ATOM 752 C CA . LEU A 1 90 ? 0.881 -9.824 13.371 1.00 88.69 90 LEU A CA 1
ATOM 753 C C . LEU A 1 90 ? 2.209 -9.908 14.144 1.00 88.69 90 LEU A C 1
ATOM 755 O O . LEU A 1 90 ? 2.210 -9.979 15.369 1.00 88.69 90 LEU A O 1
ATOM 759 N N . ASN A 1 91 ? 3.339 -9.869 13.439 1.00 89.44 91 ASN A N 1
ATOM 760 C CA . ASN A 1 91 ? 4.675 -9.701 14.034 1.00 89.44 91 ASN A CA 1
ATOM 761 C C . ASN A 1 91 ? 5.316 -8.358 13.622 1.00 89.44 91 ASN A C 1
ATOM 763 O O . ASN A 1 91 ? 4.834 -7.676 12.718 1.00 89.44 91 ASN A O 1
ATOM 767 N N . HIS A 1 92 ? 6.432 -7.957 14.244 1.00 85.94 92 HIS A N 1
ATOM 768 C CA . HIS A 1 92 ? 7.111 -6.694 13.887 1.00 85.94 92 HIS A CA 1
ATOM 769 C C . HIS A 1 92 ? 7.605 -6.643 12.436 1.00 85.94 92 HIS A C 1
ATOM 771 O O . HIS A 1 92 ? 7.593 -5.572 11.829 1.00 85.94 92 HIS A O 1
ATOM 777 N N . GLY A 1 93 ? 8.002 -7.776 11.850 1.00 85.00 93 GLY A N 1
ATOM 778 C CA . GLY A 1 93 ? 8.411 -7.855 10.443 1.00 85.00 93 GLY A CA 1
ATOM 779 C C . GLY A 1 93 ? 7.265 -7.552 9.471 1.00 85.00 93 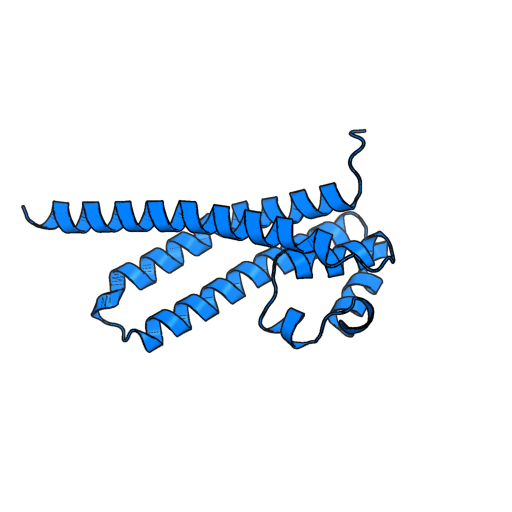GLY A C 1
ATOM 780 O O . GLY A 1 93 ? 7.484 -6.957 8.414 1.00 85.00 93 GLY A O 1
ATOM 781 N N . ASP A 1 94 ? 6.031 -7.879 9.854 1.00 85.12 94 ASP A N 1
ATOM 782 C CA . ASP A 1 94 ? 4.825 -7.584 9.080 1.00 85.12 94 ASP A CA 1
ATOM 783 C C . ASP A 1 94 ? 4.560 -6.086 8.947 1.00 85.12 94 ASP A C 1
ATOM 785 O O . ASP A 1 94 ? 4.039 -5.659 7.920 1.00 85.12 94 ASP A O 1
ATOM 789 N N . LEU A 1 95 ? 4.920 -5.298 9.964 1.00 82.25 95 LEU A N 1
ATOM 790 C CA . LEU A 1 95 ? 4.708 -3.849 9.982 1.00 82.25 95 LEU A CA 1
ATOM 791 C C . LEU A 1 95 ? 5.939 -3.039 9.557 1.00 82.25 95 LEU A C 1
ATOM 793 O O . LEU A 1 95 ? 5.811 -1.852 9.270 1.00 82.25 95 LEU A O 1
ATOM 797 N N . LYS A 1 96 ? 7.121 -3.664 9.518 1.00 80.38 96 LYS A N 1
ATOM 798 C CA . LYS A 1 96 ? 8.382 -3.002 9.162 1.00 80.38 96 LYS A CA 1
ATOM 799 C C . LYS A 1 96 ? 8.816 -3.261 7.725 1.00 80.38 96 LYS A C 1
ATOM 801 O O . LYS A 1 96 ? 9.291 -2.343 7.061 1.00 80.38 96 LYS A O 1
ATOM 806 N N . ASP A 1 97 ? 8.709 -4.506 7.266 1.00 7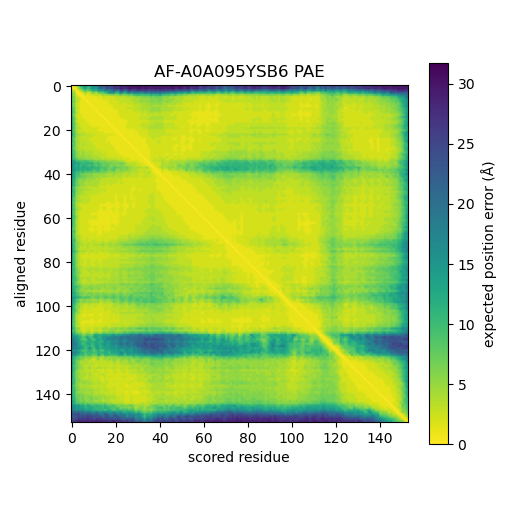6.50 97 ASP A N 1
ATOM 807 C CA . ASP A 1 97 ? 9.343 -4.952 6.022 1.00 76.50 97 ASP A CA 1
ATOM 808 C C . ASP A 1 97 ? 8.348 -5.534 5.015 1.00 76.50 97 ASP A C 1
ATOM 810 O O . ASP A 1 97 ? 8.614 -5.496 3.820 1.00 76.50 97 ASP A O 1
ATOM 814 N N . ASN A 1 98 ? 7.188 -6.015 5.476 1.00 82.19 98 ASN A N 1
ATOM 815 C CA . ASN A 1 98 ? 6.216 -6.731 4.646 1.00 82.19 98 ASN A CA 1
ATOM 816 C C . ASN A 1 98 ? 4.782 -6.215 4.838 1.00 82.19 98 ASN A C 1
ATOM 818 O O . ASN A 1 98 ? 3.857 -7.018 5.017 1.00 82.19 98 ASN A O 1
ATOM 822 N N . VAL A 1 99 ? 4.596 -4.892 4.835 1.00 85.38 99 VAL A N 1
ATOM 823 C CA . VAL A 1 99 ? 3.281 -4.265 5.024 1.00 85.38 99 VAL A CA 1
ATOM 824 C C . VAL A 1 99 ? 2.416 -4.513 3.792 1.00 85.38 99 VAL A C 1
ATOM 826 O O . VAL A 1 99 ? 2.577 -3.869 2.764 1.00 85.38 99 VAL A O 1
ATOM 829 N N . THR A 1 100 ? 1.472 -5.444 3.892 1.00 86.88 100 THR A N 1
ATOM 830 C CA . THR A 1 100 ? 0.490 -5.703 2.831 1.00 86.88 100 THR A CA 1
ATOM 831 C C . THR A 1 100 ? -0.807 -4.944 3.110 1.00 86.88 100 THR A C 1
ATOM 833 O O . THR A 1 100 ? -1.098 -4.647 4.276 1.00 86.88 100 THR A O 1
ATOM 836 N N . PRO A 1 101 ? -1.633 -4.667 2.087 1.00 85.25 101 PRO A N 1
ATOM 837 C CA . PRO A 1 101 ? -2.949 -4.066 2.282 1.00 85.25 101 PRO A CA 1
ATOM 838 C C . PRO A 1 101 ? -3.762 -4.767 3.376 1.00 85.25 101 PRO A C 1
ATOM 840 O O . PRO A 1 101 ? -4.348 -4.115 4.244 1.00 85.25 101 PRO A O 1
ATOM 843 N N . GLY A 1 102 ? -3.784 -6.103 3.362 1.00 86.56 102 GLY A N 1
ATOM 844 C CA . GLY A 1 102 ? -4.475 -6.909 4.360 1.00 86.56 102 GLY A CA 1
ATOM 845 C C . GLY A 1 102 ? -4.008 -6.603 5.786 1.00 86.56 102 GLY A C 1
ATOM 846 O O . GLY A 1 102 ? -4.833 -6.390 6.675 1.00 86.56 102 GLY A O 1
ATOM 847 N N . LYS A 1 103 ? -2.694 -6.483 5.998 1.00 88.88 103 LYS A N 1
ATOM 848 C CA . LYS A 1 103 ? -2.099 -6.129 7.298 1.00 88.88 103 LYS A CA 1
ATOM 849 C C . LYS A 1 103 ? -2.449 -4.702 7.726 1.00 88.88 103 LYS A C 1
ATOM 851 O O . LYS A 1 103 ? -2.775 -4.479 8.891 1.00 88.88 103 LYS A O 1
ATOM 856 N N . MET A 1 104 ? -2.485 -3.752 6.789 1.00 91.31 104 MET A N 1
ATOM 857 C CA . MET A 1 104 ? -2.956 -2.387 7.067 1.00 91.31 104 MET A CA 1
ATOM 858 C C . MET A 1 104 ? -4.410 -2.399 7.552 1.00 91.31 104 MET A C 1
ATOM 860 O O . MET A 1 104 ? -4.745 -1.767 8.556 1.00 91.31 104 MET A O 1
ATOM 864 N N . LEU A 1 105 ? -5.280 -3.155 6.872 1.00 91.00 105 LEU A N 1
ATOM 865 C CA . LEU A 1 105 ? -6.687 -3.288 7.247 1.00 91.00 105 LEU A CA 1
ATOM 866 C C . LEU A 1 105 ? -6.835 -3.860 8.660 1.00 91.00 105 LEU A C 1
ATOM 868 O O . LEU A 1 105 ? -7.688 -3.383 9.410 1.00 91.00 105 LEU A O 1
ATOM 872 N N . ILE A 1 106 ? -5.997 -4.832 9.034 1.00 89.69 106 ILE A N 1
ATOM 873 C CA . ILE A 1 106 ? -6.005 -5.438 10.368 1.00 89.69 106 ILE A CA 1
ATOM 874 C C . ILE A 1 106 ? -5.774 -4.387 11.457 1.00 89.69 106 ILE A C 1
ATOM 876 O O . ILE A 1 106 ? -6.590 -4.255 12.376 1.00 89.69 106 ILE A O 1
ATOM 880 N N . VAL A 1 107 ? -4.706 -3.599 11.317 1.00 91.81 107 VAL A N 1
ATOM 881 C CA . VAL A 1 107 ? -4.337 -2.557 12.285 1.00 91.81 107 VAL A CA 1
ATOM 882 C C . VAL A 1 107 ? -5.438 -1.499 12.400 1.00 91.81 107 VAL A C 1
ATOM 884 O O . VAL A 1 107 ? -5.879 -1.157 13.502 1.00 91.81 107 VAL A O 1
ATOM 887 N N . LEU A 1 108 ? -5.949 -1.009 11.266 1.00 92.62 108 LEU A N 1
ATOM 888 C CA . LEU A 1 108 ? -6.976 0.037 11.258 1.00 92.62 108 LEU A CA 1
ATOM 889 C C . LEU A 1 108 ? -8.325 -0.462 11.806 1.00 92.62 108 LEU A C 1
ATOM 891 O O . LEU A 1 108 ? -9.030 0.281 12.495 1.00 92.62 108 LEU A O 1
ATOM 895 N N . LEU A 1 109 ? -8.684 -1.726 11.556 1.00 90.62 109 LEU A N 1
ATOM 896 C CA . LEU A 1 109 ? -9.887 -2.347 12.114 1.00 90.62 109 LEU A CA 1
ATOM 897 C C . LEU A 1 109 ? -9.805 -2.514 13.628 1.00 90.62 109 LEU A C 1
ATOM 899 O O . LEU A 1 109 ? -10.791 -2.226 14.314 1.00 90.62 109 LEU A O 1
ATOM 903 N N . TYR A 1 110 ? -8.657 -2.948 14.151 1.00 89.75 110 TYR A N 1
ATOM 904 C CA . TYR A 1 110 ? -8.441 -3.012 15.594 1.00 89.75 110 TYR A CA 1
ATOM 905 C C . TYR A 1 110 ? -8.601 -1.624 16.222 1.00 89.75 110 TYR A C 1
ATOM 907 O O . TYR A 1 110 ? -9.387 -1.456 17.160 1.00 89.75 110 TYR A O 1
ATOM 915 N N . GLY A 1 111 ? -7.980 -0.606 15.619 1.00 88.94 111 GLY A N 1
ATOM 916 C CA . GLY A 1 111 ? -8.142 0.791 16.014 1.00 88.94 111 GLY A CA 1
ATOM 917 C C . GLY A 1 111 ? -9.605 1.238 16.094 1.00 88.94 111 GLY A C 1
ATOM 918 O O . GLY A 1 111 ? -10.034 1.824 17.094 1.00 88.94 111 GLY A O 1
ATOM 919 N N . ALA A 1 112 ? -10.394 0.925 15.066 1.00 87.56 112 ALA A N 1
ATOM 920 C CA . ALA A 1 112 ? -11.771 1.395 14.936 1.00 87.56 112 ALA A CA 1
ATOM 921 C C . ALA A 1 112 ? -12.813 0.574 15.716 1.00 87.56 112 ALA A C 1
ATOM 923 O O . ALA A 1 112 ? -13.844 1.121 16.107 1.00 87.56 112 ALA A O 1
ATOM 924 N N . LYS A 1 113 ? -12.591 -0.730 15.923 1.00 83.75 113 LYS A N 1
ATOM 925 C CA . LYS A 1 113 ? -13.606 -1.647 16.476 1.00 83.75 113 LYS A CA 1
ATOM 926 C C . LYS A 1 113 ? -13.168 -2.476 17.675 1.00 83.75 113 LYS A C 1
ATOM 928 O O . LYS A 1 113 ? -14.025 -3.157 18.235 1.00 83.75 113 LYS A O 1
ATOM 933 N N . LYS A 1 114 ? -11.888 -2.451 18.060 1.00 72.44 114 LYS A N 1
ATOM 934 C CA . LYS A 1 114 ? -11.334 -3.300 19.130 1.00 72.44 114 LYS A CA 1
ATOM 935 C C . LYS A 1 114 ? -11.697 -4.785 18.930 1.00 72.44 114 LYS A C 1
ATOM 937 O O . LYS A 1 114 ? -12.089 -5.482 19.860 1.00 72.44 114 LYS A O 1
ATOM 942 N N . LYS A 1 115 ? -11.642 -5.256 17.681 1.00 67.06 115 LYS A N 1
ATOM 943 C CA . LYS A 1 115 ? -11.873 -6.658 17.312 1.00 67.06 115 LYS A CA 1
ATOM 944 C C . LYS A 1 115 ? -10.702 -7.152 16.484 1.00 67.06 115 LYS A C 1
ATOM 946 O O . LYS A 1 115 ? -10.266 -6.436 15.586 1.00 67.06 115 LYS A O 1
ATOM 951 N N . GLN A 1 116 ? -10.254 -8.373 16.764 1.00 66.31 116 GLN A N 1
ATOM 952 C CA . GLN A 1 116 ? -9.316 -9.071 15.895 1.00 66.31 116 GLN A CA 1
ATOM 953 C C . GLN A 1 116 ? -10.011 -9.394 14.557 1.00 66.31 116 GLN A C 1
ATOM 955 O O . GLN A 1 116 ? -11.073 -10.028 14.557 1.00 66.31 116 GLN A O 1
ATOM 960 N N . PRO A 1 117 ? -9.474 -8.921 13.425 1.00 65.25 117 PRO A N 1
ATOM 961 C CA . PRO A 1 117 ? -9.974 -9.265 12.098 1.00 65.25 117 PRO A CA 1
ATOM 962 C C . PRO A 1 117 ? -9.643 -10.717 11.743 1.00 65.25 117 PRO A C 1
ATOM 964 O O . PRO A 1 117 ? -8.656 -11.273 12.219 1.00 65.25 117 PRO A O 1
ATOM 967 N N . ARG A 1 118 ? -10.461 -11.353 10.895 1.00 61.69 118 ARG A N 1
ATOM 968 C CA . ARG A 1 118 ? -10.206 -12.740 10.475 1.00 61.69 118 ARG A CA 1
ATOM 969 C C . ARG A 1 118 ? -9.247 -12.771 9.273 1.00 61.69 118 ARG A C 1
ATOM 971 O O . ARG A 1 118 ? -9.437 -11.983 8.347 1.00 61.69 118 ARG A O 1
ATOM 978 N N . PRO A 1 119 ? -8.314 -13.741 9.184 1.00 56.47 119 PRO A N 1
ATOM 979 C CA . PRO A 1 119 ? -7.355 -13.841 8.073 1.00 56.47 119 PRO A CA 1
ATOM 980 C C . PRO A 1 119 ? -7.991 -13.851 6.671 1.00 56.47 119 PRO A C 1
ATOM 982 O O . PRO A 1 119 ? -7.499 -13.201 5.753 1.00 56.47 119 PRO A O 1
ATOM 985 N N . LYS A 1 120 ? -9.151 -14.510 6.512 1.00 59.19 120 LYS A N 1
ATOM 986 C CA . LYS A 1 120 ? -9.904 -14.558 5.240 1.00 59.19 120 LYS A CA 1
ATOM 987 C C . LYS A 1 120 ? -10.421 -13.194 4.764 1.00 59.19 120 LYS A C 1
ATOM 989 O O . LYS A 1 120 ? -10.790 -13.058 3.606 1.00 59.19 120 LYS A O 1
ATOM 994 N N . GLU A 1 121 ? -10.505 -12.199 5.644 1.00 55.50 121 GLU A N 1
ATOM 995 C CA . GLU A 1 121 ? -11.005 -10.864 5.296 1.00 55.50 121 GLU A CA 1
ATOM 996 C C . GLU A 1 121 ? -9.924 -9.967 4.680 1.00 55.50 121 GLU A C 1
ATOM 998 O O . GLU A 1 121 ? -10.249 -8.906 4.153 1.00 55.50 121 GLU A O 1
ATOM 1003 N N . CYS A 1 122 ? -8.663 -10.399 4.744 1.00 65.50 122 CYS A N 1
ATOM 1004 C CA . CYS A 1 122 ? -7.492 -9.605 4.387 1.00 65.50 122 CYS A CA 1
ATOM 1005 C C . CYS A 1 122 ? -6.960 -9.951 2.985 1.00 65.50 122 CYS A C 1
ATOM 1007 O O . CYS A 1 122 ? -6.524 -9.059 2.263 1.00 65.50 122 CYS A O 1
ATOM 1009 N N . SER A 1 123 ? -7.110 -11.210 2.554 1.00 67.31 123 SER A N 1
ATOM 1010 C CA . SER A 1 123 ? -6.623 -11.708 1.256 1.00 67.31 123 SER A CA 1
ATOM 1011 C C . SER A 1 123 ? -7.277 -11.048 0.036 1.00 67.31 123 SER A C 1
ATOM 1013 O O . SER A 1 123 ? -6.650 -10.930 -1.012 1.00 67.31 123 SER A O 1
ATOM 1015 N N . ALA A 1 124 ? -8.526 -10.588 0.156 1.00 75.56 124 ALA A N 1
ATOM 1016 C CA . ALA A 1 124 ? -9.224 -9.915 -0.941 1.00 75.56 124 ALA A CA 1
ATOM 1017 C C . ALA A 1 124 ? -8.594 -8.557 -1.298 1.00 75.56 124 ALA A C 1
ATOM 1019 O O . ALA A 1 124 ? -8.554 -8.179 -2.465 1.00 75.56 124 ALA A O 1
ATOM 1020 N N . LEU A 1 125 ? -8.091 -7.826 -0.299 1.00 80.62 125 LEU A N 1
ATOM 1021 C CA . LEU A 1 125 ? -7.467 -6.522 -0.515 1.00 80.62 125 LEU A CA 1
ATOM 1022 C C . LEU A 1 125 ? -6.069 -6.679 -1.134 1.00 80.62 125 LEU A C 1
ATOM 1024 O O . LEU A 1 125 ? -5.702 -5.900 -2.011 1.00 80.62 125 LEU A O 1
ATOM 1028 N N . ASP A 1 126 ? -5.336 -7.719 -0.726 1.00 83.00 126 ASP A N 1
ATOM 1029 C CA . ASP A 1 126 ? -4.054 -8.088 -1.332 1.00 83.00 126 ASP A CA 1
ATOM 1030 C C . ASP A 1 126 ? -4.232 -8.445 -2.820 1.00 83.00 126 ASP A C 1
ATOM 1032 O O . ASP A 1 126 ? -3.468 -7.976 -3.662 1.00 83.00 126 ASP A O 1
ATOM 1036 N N . LEU A 1 127 ? -5.292 -9.190 -3.167 1.00 84.38 127 LEU A N 1
ATOM 1037 C CA . LEU A 1 127 ? -5.617 -9.520 -4.558 1.00 84.38 127 LEU A CA 1
ATOM 1038 C C . LEU A 1 127 ? -5.912 -8.270 -5.398 1.00 84.38 127 LEU A C 1
ATOM 1040 O O . LEU A 1 127 ? -5.337 -8.103 -6.470 1.00 84.38 127 LEU A O 1
ATOM 1044 N N . VAL A 1 128 ? -6.773 -7.373 -4.910 1.00 85.50 128 VAL A N 1
ATOM 1045 C CA . VAL A 1 128 ? -7.125 -6.146 -5.647 1.00 85.50 128 VAL A CA 1
ATOM 1046 C C . VAL A 1 128 ? -5.908 -5.252 -5.863 1.00 85.50 128 VAL A C 1
ATOM 1048 O O . VAL A 1 128 ? -5.738 -4.685 -6.942 1.00 85.50 128 VAL A O 1
ATOM 1051 N N . GLN A 1 129 ? -5.038 -5.140 -4.862 1.00 85.44 129 GLN A N 1
ATOM 1052 C CA . GLN A 1 129 ? -3.797 -4.387 -4.996 1.00 85.44 129 GLN A CA 1
ATOM 1053 C C . GLN A 1 129 ? -2.863 -5.011 -6.039 1.00 85.44 129 GLN A C 1
ATOM 1055 O O . GLN A 1 129 ? -2.312 -4.294 -6.878 1.00 85.44 129 GLN A O 1
ATOM 1060 N N . HIS A 1 130 ? -2.734 -6.337 -6.025 1.00 88.19 130 HIS A N 1
ATOM 1061 C CA . HIS A 1 130 ? -1.937 -7.070 -6.998 1.00 88.19 130 HIS A CA 1
ATOM 1062 C C . HIS A 1 130 ? -2.471 -6.887 -8.428 1.00 88.19 130 HIS A C 1
ATOM 1064 O O . HIS A 1 130 ? -1.697 -6.616 -9.344 1.00 88.19 130 HIS A O 1
ATOM 1070 N N . GLU A 1 131 ? -3.787 -6.975 -8.635 1.00 89.94 131 GLU A N 1
ATOM 1071 C CA . GLU A 1 131 ? -4.419 -6.752 -9.942 1.00 89.94 131 GLU A CA 1
ATOM 1072 C C . GLU A 1 131 ? -4.205 -5.324 -10.458 1.00 89.94 131 GLU A C 1
ATOM 1074 O O . GLU A 1 131 ? -3.851 -5.133 -11.623 1.00 89.94 131 GLU A O 1
ATOM 1079 N N . MET A 1 132 ? -4.361 -4.317 -9.593 1.00 89.69 132 MET A N 1
ATOM 1080 C CA . MET A 1 132 ? -4.105 -2.919 -9.951 1.00 89.69 132 MET A CA 1
ATOM 1081 C C . MET A 1 132 ? -2.661 -2.699 -10.410 1.00 89.69 132 MET A C 1
ATOM 1083 O O . MET A 1 132 ? -2.439 -2.069 -11.446 1.00 89.69 132 MET A O 1
ATOM 1087 N N . LEU A 1 133 ? -1.692 -3.230 -9.659 1.00 90.88 133 LEU A N 1
ATOM 1088 C CA . LEU A 1 133 ? -0.280 -3.147 -10.021 1.00 90.88 133 LEU A CA 1
ATOM 1089 C C . LEU A 1 133 ? 0.005 -3.864 -11.334 1.00 90.88 133 LEU A C 1
ATOM 1091 O O . LEU A 1 133 ? 0.596 -3.276 -12.236 1.00 90.88 133 LEU A O 1
ATOM 1095 N N . ARG A 1 134 ? -0.454 -5.112 -11.464 1.00 91.81 134 ARG A N 1
ATOM 1096 C CA . ARG A 1 134 ? -0.233 -5.925 -12.660 1.00 91.81 134 ARG A CA 1
ATOM 1097 C C . ARG A 1 134 ? -0.717 -5.211 -13.916 1.00 91.81 134 ARG A C 1
ATOM 1099 O O . ARG A 1 134 ? 0.025 -5.141 -14.888 1.00 91.81 134 ARG A O 1
ATOM 1106 N N . ASN A 1 135 ? -1.923 -4.647 -13.889 1.00 92.31 135 ASN A N 1
ATOM 1107 C CA . ASN A 1 135 ? -2.487 -3.956 -15.048 1.00 92.31 135 ASN A CA 1
ATOM 1108 C C . ASN A 1 135 ? -1.639 -2.750 -15.475 1.00 92.31 135 ASN A C 1
ATOM 1110 O O . ASN A 1 135 ? -1.443 -2.530 -16.669 1.00 92.31 135 ASN A O 1
ATOM 1114 N N . ARG A 1 136 ? -1.105 -1.981 -14.518 1.00 92.25 136 ARG A N 1
ATOM 1115 C CA . ARG A 1 136 ? -0.241 -0.832 -14.827 1.00 92.25 136 ARG A CA 1
ATOM 1116 C C . ARG A 1 136 ? 1.142 -1.251 -15.309 1.00 92.25 136 ARG A C 1
ATOM 1118 O O . ARG A 1 136 ? 1.647 -0.646 -16.246 1.00 92.25 136 ARG A O 1
ATOM 1125 N N . LEU A 1 137 ? 1.723 -2.291 -14.718 1.00 91.81 137 LEU A N 1
ATOM 1126 C CA . LEU A 1 137 ? 3.022 -2.821 -15.135 1.00 91.81 137 LEU A CA 1
ATOM 1127 C C . LEU A 1 137 ? 2.968 -3.418 -16.546 1.00 91.81 137 LEU A C 1
ATOM 1129 O O . LEU A 1 137 ? 3.876 -3.186 -17.332 1.00 91.81 137 LEU A O 1
ATOM 1133 N N . VAL A 1 138 ? 1.883 -4.114 -16.902 1.00 93.69 138 VAL A N 1
ATOM 1134 C CA . VAL A 1 138 ? 1.665 -4.612 -18.274 1.00 93.69 138 VAL A CA 1
ATOM 1135 C C . VAL A 1 138 ? 1.544 -3.456 -19.270 1.00 93.69 138 VAL A C 1
ATOM 1137 O O . VAL A 1 138 ? 2.117 -3.517 -20.354 1.00 93.69 138 VAL A O 1
ATOM 1140 N N . ALA A 1 139 ? 0.829 -2.387 -18.909 1.00 92.44 139 ALA A N 1
ATOM 1141 C CA . ALA A 1 139 ? 0.729 -1.204 -19.761 1.00 92.44 139 ALA A CA 1
ATOM 1142 C C . ALA A 1 139 ? 2.087 -0.501 -19.940 1.00 92.44 139 ALA A C 1
ATOM 1144 O O . ALA A 1 139 ? 2.396 -0.043 -21.038 1.00 92.44 139 ALA A O 1
ATOM 1145 N N . LEU A 1 140 ? 2.903 -0.445 -18.882 1.00 93.12 140 LEU A N 1
ATOM 1146 C CA . LEU A 1 140 ? 4.261 0.090 -18.944 1.00 93.12 140 LEU A CA 1
ATOM 1147 C C . LEU A 1 140 ? 5.167 -0.763 -19.845 1.00 93.12 140 LEU A C 1
ATOM 1149 O O . LEU A 1 140 ? 5.860 -0.208 -20.689 1.00 93.12 140 LEU A O 1
ATOM 1153 N N . ASP A 1 141 ? 5.133 -2.090 -19.714 1.00 91.31 141 ASP A N 1
ATOM 1154 C CA . ASP A 1 141 ? 5.903 -3.004 -20.571 1.00 91.31 141 ASP A CA 1
ATOM 1155 C C . ASP A 1 141 ? 5.553 -2.817 -22.057 1.00 91.31 141 ASP A C 1
ATOM 1157 O O . ASP A 1 141 ? 6.441 -2.687 -22.896 1.00 91.31 141 ASP A O 1
ATOM 1161 N N . ALA A 1 142 ? 4.260 -2.710 -22.381 1.00 92.50 142 ALA A N 1
ATOM 1162 C CA . ALA A 1 142 ? 3.812 -2.433 -23.745 1.00 92.50 142 ALA A CA 1
ATOM 1163 C C . ALA A 1 142 ? 4.295 -1.064 -24.262 1.00 92.50 142 ALA A C 1
ATOM 1165 O O . ALA A 1 142 ? 4.699 -0.954 -25.417 1.00 92.50 142 ALA A O 1
ATOM 1166 N N . LYS A 1 143 ? 4.277 -0.025 -23.412 1.00 92.31 143 LYS A N 1
ATOM 1167 C CA . LYS A 1 143 ? 4.805 1.308 -23.744 1.00 92.31 143 LYS A CA 1
ATOM 1168 C C . LYS A 1 143 ? 6.300 1.246 -24.069 1.00 92.31 143 LYS A C 1
ATOM 1170 O O . LYS A 1 143 ? 6.701 1.755 -25.108 1.00 92.31 143 LYS A O 1
ATOM 1175 N N . LEU A 1 144 ? 7.097 0.617 -23.205 1.00 90.44 144 LEU A N 1
ATOM 1176 C CA . LEU A 1 144 ? 8.551 0.534 -23.370 1.00 90.44 144 LEU A CA 1
ATOM 1177 C C . LEU A 1 144 ? 8.939 -0.232 -24.643 1.00 90.44 144 LEU A C 1
ATOM 1179 O O . LEU A 1 144 ? 9.804 0.232 -25.374 1.00 90.44 144 LEU A O 1
ATOM 1183 N N . LYS A 1 145 ? 8.249 -1.336 -24.961 1.00 89.38 145 LYS A N 1
ATOM 1184 C CA . LYS A 1 145 ? 8.471 -2.088 -26.210 1.00 89.38 145 LYS A CA 1
ATOM 1185 C C . LYS A 1 145 ? 8.181 -1.262 -27.460 1.00 89.38 145 LYS A C 1
ATOM 1187 O O . LYS A 1 145 ? 8.991 -1.238 -28.373 1.00 89.38 145 LYS A O 1
ATOM 1192 N N . ASN A 1 146 ? 7.060 -0.539 -27.479 1.00 88.69 146 ASN A N 1
ATOM 1193 C CA . ASN A 1 146 ? 6.714 0.313 -28.621 1.00 88.69 146 ASN A CA 1
ATOM 1194 C C . ASN A 1 146 ? 7.738 1.442 -28.845 1.00 88.69 146 ASN A C 1
ATOM 1196 O O . ASN A 1 146 ? 7.953 1.851 -29.982 1.00 88.69 146 ASN A O 1
ATOM 1200 N N . GLU A 1 147 ? 8.342 1.972 -27.777 1.00 86.00 147 GLU A N 1
ATOM 1201 C CA . GLU A 1 147 ? 9.407 2.978 -27.879 1.00 86.00 147 GLU A CA 1
ATOM 1202 C C . GLU A 1 147 ? 10.730 2.377 -28.382 1.00 86.00 147 GLU A C 1
ATOM 1204 O O . GLU A 1 147 ? 11.410 3.019 -29.178 1.00 86.00 147 GLU A O 1
ATOM 1209 N N . GLU A 1 148 ? 11.079 1.158 -27.956 1.00 78.88 148 GLU A N 1
ATOM 1210 C CA . GLU A 1 148 ? 12.247 0.419 -28.463 1.00 78.88 148 GLU A CA 1
ATOM 1211 C C . GLU A 1 148 ? 12.086 0.095 -29.963 1.00 78.88 148 GLU A C 1
ATOM 1213 O O . GLU A 1 148 ? 13.000 0.351 -30.745 1.00 78.88 148 GLU A O 1
ATOM 1218 N N . ASP A 1 149 ? 10.908 -0.378 -30.383 1.00 75.88 149 ASP A N 1
ATOM 1219 C CA . ASP A 1 149 ? 10.611 -0.708 -31.785 1.00 75.88 149 ASP A CA 1
ATOM 1220 C C . ASP A 1 149 ? 10.554 0.543 -32.687 1.00 75.88 149 ASP A C 1
ATOM 1222 O O . ASP A 1 149 ? 10.938 0.492 -33.854 1.00 75.88 149 ASP A O 1
ATOM 1226 N N . GLY A 1 150 ? 10.100 1.682 -32.151 1.00 63.47 150 GLY A N 1
ATOM 1227 C CA . GLY A 1 150 ? 10.025 2.961 -32.866 1.00 63.47 150 GLY A CA 1
ATOM 1228 C C . GLY A 1 150 ? 11.349 3.731 -32.964 1.00 63.47 150 GLY A C 1
ATOM 1229 O O . GLY A 1 150 ? 11.402 4.744 -33.655 1.00 63.47 150 GLY A O 1
ATOM 1230 N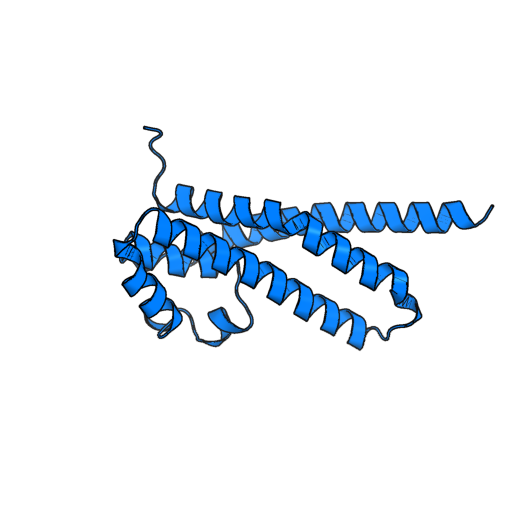 N . ALA A 1 151 ? 12.406 3.281 -32.281 1.00 59.47 151 ALA A N 1
ATOM 1231 C CA . ALA A 1 151 ? 13.746 3.872 -32.328 1.00 59.47 151 ALA A CA 1
ATOM 1232 C C . ALA A 1 151 ? 14.663 3.243 -33.403 1.00 59.47 151 ALA A C 1
ATOM 1234 O O . ALA A 1 151 ? 15.833 3.616 -33.494 1.00 59.47 151 ALA A O 1
ATOM 1235 N N . ILE A 1 152 ? 14.152 2.286 -34.191 1.00 53.53 152 ILE A N 1
ATOM 1236 C CA . ILE A 1 152 ? 14.904 1.528 -35.212 1.00 53.53 152 ILE A CA 1
ATOM 1237 C C . ILE A 1 152 ? 14.763 2.130 -36.636 1.00 53.53 152 ILE A C 1
ATOM 1239 O O . ILE A 1 152 ? 15.384 1.619 -37.566 1.00 53.53 152 ILE A O 1
ATOM 1243 N N . ASP A 1 153 ? 14.040 3.245 -36.812 1.00 41.38 153 ASP A N 1
ATOM 1244 C CA . ASP A 1 153 ? 13.921 3.968 -38.099 1.00 41.38 153 ASP A CA 1
ATOM 1245 C C . ASP A 1 153 ? 14.912 5.142 -38.255 1.00 41.38 153 ASP A C 1
ATOM 1247 O O . ASP A 1 153 ? 14.932 6.047 -37.386 1.00 41.38 153 ASP A O 1
#

Mean predicted aligned error: 5.71 Å

Secondary structure (DSSP, 8-state):
-----HHHHHHHHHHHHHHHHHHHHHHHHHHHHHTGGGS-HHHHHHHHHHHHHHHHHHHHHHHHHHHHHH-GGGHHHHHHHHH-GGGGT--HHHHHT---HHHHHHHHHHHHHS-PPPGGGTHHHHHHHHHHHHHHHHHHHHHHHHHHHTT--